Protein AF-A0A518GWJ6-F1 (afdb_monomer_lite)

Structure (mmCIF, N/CA/C/O backbone):
data_AF-A0A518GWJ6-F1
#
_entry.id   AF-A0A518GWJ6-F1
#
loop_
_atom_site.group_PDB
_atom_site.id
_atom_site.type_symbol
_atom_site.label_atom_id
_atom_site.label_alt_id
_atom_site.label_comp_id
_atom_site.label_asym_id
_atom_site.label_entity_id
_atom_site.label_seq_id
_atom_site.pdbx_PDB_ins_code
_atom_site.Cartn_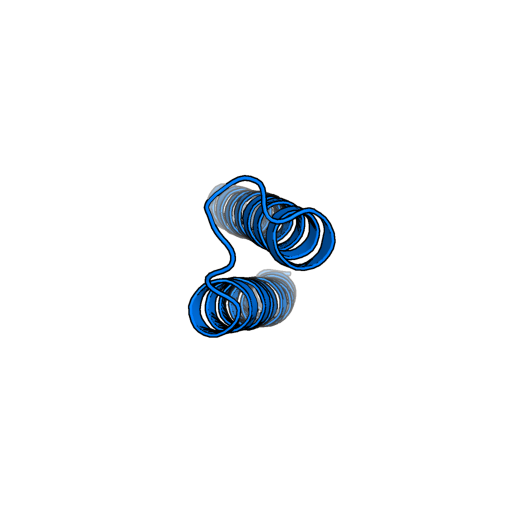x
_atom_site.Cartn_y
_atom_site.Cartn_z
_atom_site.occupancy
_atom_site.B_iso_or_equiv
_atom_site.auth_seq_id
_atom_site.auth_c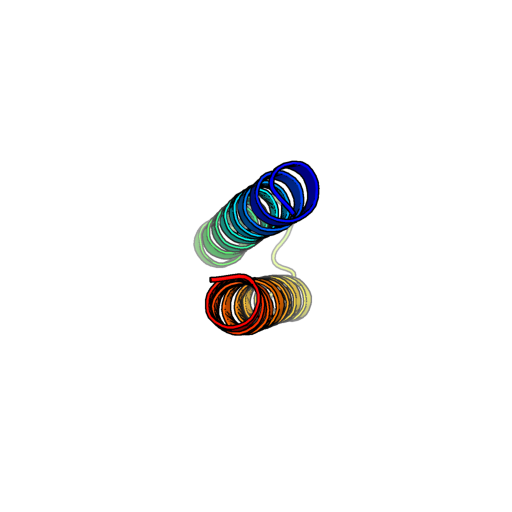omp_id
_atom_site.auth_asym_id
_atom_site.auth_atom_id
_atom_site.pdbx_PDB_model_num
ATOM 1 N N . MET A 1 1 ? -6.652 -1.755 23.248 1.00 66.44 1 MET A N 1
ATOM 2 C CA . MET A 1 1 ? -7.834 -1.605 22.367 1.00 66.44 1 MET A CA 1
ATOM 3 C C . MET A 1 1 ? -7.895 -0.277 21.605 1.00 66.44 1 MET A C 1
ATOM 5 O O . MET A 1 1 ? -7.815 -0.329 20.386 1.00 66.44 1 MET A O 1
ATOM 9 N N . GLU A 1 2 ? -8.017 0.914 22.220 1.00 82.69 2 GLU A N 1
ATOM 10 C CA . GLU A 1 2 ? -8.067 2.172 21.425 1.00 82.69 2 GLU A CA 1
ATOM 11 C C . GLU A 1 2 ? -6.781 2.424 20.627 1.00 82.69 2 GLU A C 1
ATOM 13 O O . GLU A 1 2 ? -6.833 2.695 19.429 1.00 82.69 2 GLU A O 1
ATOM 18 N N . THR A 1 3 ? -5.619 2.255 21.262 1.00 91.38 3 THR A N 1
ATOM 19 C CA . THR A 1 3 ? -4.320 2.423 20.599 1.00 91.38 3 THR A CA 1
ATOM 20 C C . THR A 1 3 ? -4.131 1.438 19.442 1.00 91.38 3 THR A C 1
ATOM 22 O O . THR A 1 3 ? -3.638 1.829 18.391 1.00 91.38 3 THR A O 1
ATOM 25 N N . GLU A 1 4 ? -4.580 0.187 19.582 1.00 92.19 4 GLU A N 1
ATOM 26 C CA . GLU A 1 4 ? -4.520 -0.822 18.509 1.00 92.19 4 GLU A CA 1
ATOM 27 C C . GLU A 1 4 ? -5.355 -0.411 17.290 1.00 92.19 4 GLU A C 1
ATOM 29 O O . GLU A 1 4 ? -4.887 -0.533 16.160 1.00 92.19 4 GLU A O 1
ATOM 34 N N . LYS A 1 5 ? -6.561 0.140 17.501 1.00 91.12 5 LYS A N 1
ATOM 35 C CA . LYS A 1 5 ? -7.415 0.641 16.409 1.00 91.12 5 LYS A CA 1
ATOM 36 C C . LYS A 1 5 ? -6.766 1.811 15.674 1.00 91.12 5 LYS A C 1
ATOM 38 O O . LYS A 1 5 ? -6.800 1.849 14.446 1.00 91.12 5 LYS A O 1
ATOM 43 N N . ILE A 1 6 ? -6.149 2.735 16.415 1.00 95.25 6 ILE A N 1
ATOM 44 C CA . ILE A 1 6 ? -5.418 3.869 15.835 1.00 95.25 6 ILE A CA 1
ATOM 45 C C . ILE A 1 6 ? -4.241 3.368 14.996 1.00 95.25 6 ILE A C 1
ATOM 47 O O . ILE A 1 6 ? -4.075 3.809 13.861 1.00 95.25 6 ILE A O 1
ATOM 51 N N . LEU A 1 7 ? -3.458 2.423 15.523 1.00 95.50 7 LEU A N 1
ATOM 52 C CA . LEU A 1 7 ? -2.325 1.837 14.807 1.00 95.50 7 LEU A CA 1
ATOM 53 C C . LEU A 1 7 ? -2.778 1.109 13.535 1.00 95.50 7 LEU A C 1
ATOM 55 O O . LEU A 1 7 ? -2.209 1.344 12.473 1.00 95.50 7 LEU A O 1
ATOM 59 N N . CYS A 1 8 ? -3.841 0.305 13.614 1.00 96.06 8 CYS A N 1
ATOM 60 C CA . CYS A 1 8 ? -4.423 -0.383 12.461 1.00 96.06 8 CYS A CA 1
ATOM 61 C C . CYS A 1 8 ? -4.842 0.609 11.362 1.00 96.06 8 CYS A C 1
ATOM 63 O O . CYS A 1 8 ? -4.478 0.451 10.195 1.00 96.06 8 CYS A O 1
ATOM 65 N N . PHE A 1 9 ? -5.543 1.682 11.739 1.00 95.56 9 PHE A N 1
ATOM 66 C CA . PHE A 1 9 ? -5.984 2.703 10.793 1.00 95.56 9 PHE A CA 1
ATOM 67 C C . PHE A 1 9 ? -4.813 3.484 10.180 1.00 95.56 9 PHE A C 1
ATOM 69 O O . PHE A 1 9 ? -4.775 3.693 8.968 1.00 95.56 9 PHE A O 1
ATOM 76 N N . ALA A 1 10 ? -3.819 3.857 10.991 1.00 96.88 10 ALA A N 1
ATOM 77 C CA . ALA A 1 10 ? -2.614 4.533 10.520 1.00 96.88 10 ALA A CA 1
ATOM 78 C C . ALA A 1 10 ? -1.833 3.676 9.509 1.00 96.88 10 ALA A C 1
ATOM 80 O O . ALA A 1 10 ? -1.433 4.179 8.459 1.00 96.88 10 ALA A O 1
ATOM 81 N N . SER A 1 11 ? -1.673 2.374 9.772 1.00 97.12 11 SER A N 1
ATOM 82 C CA . SER A 1 11 ? -1.020 1.447 8.841 1.00 97.12 11 SER A CA 1
ATOM 83 C C . SER A 1 11 ? -1.760 1.340 7.505 1.00 97.12 11 SER A C 1
ATOM 85 O O . SER A 1 11 ? -1.117 1.360 6.455 1.00 97.12 11 SER A O 1
ATOM 87 N N . MET A 1 12 ? -3.097 1.293 7.519 1.00 97.88 12 MET A N 1
ATOM 88 C CA . MET A 1 12 ? -3.897 1.283 6.286 1.00 97.88 12 MET A CA 1
ATOM 89 C C . MET A 1 12 ? -3.755 2.581 5.482 1.00 97.88 12 MET A C 1
ATOM 91 O O . MET A 1 12 ? -3.659 2.526 4.257 1.00 97.88 12 MET A O 1
ATOM 95 N N . ILE A 1 13 ? -3.693 3.742 6.148 1.00 98.19 13 ILE A N 1
ATOM 96 C CA . ILE A 1 13 ? -3.458 5.031 5.474 1.00 98.19 13 ILE A CA 1
ATOM 97 C C . ILE A 1 13 ? -2.103 5.022 4.764 1.00 98.19 13 ILE A C 1
ATOM 99 O O . ILE A 1 13 ? -2.025 5.371 3.586 1.00 98.19 13 ILE A O 1
ATOM 103 N N . VAL A 1 14 ? -1.042 4.604 5.459 1.00 98.38 14 VAL A N 1
ATOM 104 C CA . VAL A 1 14 ? 0.306 4.549 4.877 1.00 98.38 14 VAL A CA 1
ATOM 105 C C . VAL A 1 14 ? 0.340 3.593 3.684 1.00 98.38 14 VAL A C 1
ATOM 107 O O . VAL A 1 14 ? 0.879 3.952 2.640 1.00 98.38 14 VAL A O 1
ATOM 110 N N . ALA A 1 15 ? -0.296 2.422 3.785 1.00 98.50 15 ALA A N 1
ATOM 111 C CA . ALA A 1 15 ? -0.427 1.502 2.656 1.00 98.50 15 ALA A CA 1
ATOM 112 C C . ALA A 1 15 ? -1.167 2.140 1.466 1.00 98.50 15 ALA A C 1
ATOM 114 O O . ALA A 1 15 ? -0.712 2.021 0.331 1.00 98.50 15 ALA A O 1
ATOM 115 N N . GLY A 1 16 ? -2.250 2.884 1.710 1.00 98.38 16 GLY A N 1
ATOM 116 C CA . GLY A 1 16 ? -2.958 3.628 0.664 1.00 98.38 16 GLY A CA 1
ATOM 117 C C . GLY A 1 16 ? -2.078 4.663 -0.045 1.00 98.38 16 GLY A C 1
ATOM 118 O O . GLY A 1 16 ? -2.116 4.766 -1.270 1.00 98.38 16 GLY A O 1
ATOM 119 N N . LEU A 1 17 ? -1.234 5.384 0.700 1.00 98.44 17 LEU A N 1
ATOM 120 C CA . LEU A 1 17 ? -0.269 6.330 0.126 1.00 98.44 17 LEU A CA 1
ATOM 121 C C . LEU A 1 17 ? 0.796 5.624 -0.724 1.00 98.44 17 LEU A C 1
ATOM 123 O O . LEU A 1 17 ? 1.138 6.115 -1.798 1.00 98.44 17 LEU A O 1
ATOM 127 N N . VAL A 1 18 ? 1.282 4.460 -0.280 1.00 97.88 18 VAL A N 1
ATOM 128 C CA . VAL A 1 18 ? 2.218 3.630 -1.056 1.00 97.88 18 VAL A CA 1
ATOM 129 C C . VAL A 1 18 ? 1.568 3.162 -2.359 1.00 97.88 18 VAL A C 1
ATOM 131 O O . VAL A 1 18 ? 2.159 3.336 -3.423 1.00 97.88 18 VAL A O 1
ATOM 134 N N . ALA A 1 19 ? 0.338 2.641 -2.307 1.00 98.19 19 ALA A N 1
ATOM 135 C CA . ALA A 1 19 ? -0.395 2.237 -3.507 1.00 98.19 19 ALA A CA 1
ATOM 136 C C . ALA A 1 19 ? -0.552 3.401 -4.494 1.00 98.19 19 ALA A C 1
ATOM 138 O O . ALA A 1 19 ? -0.316 3.230 -5.687 1.00 98.19 19 ALA A O 1
ATOM 139 N N . LEU A 1 20 ? -0.915 4.590 -4.002 1.00 97.69 20 LEU A N 1
ATOM 140 C CA . LEU A 1 20 ? -1.076 5.779 -4.837 1.00 97.69 20 LEU A CA 1
ATOM 141 C C . LEU A 1 20 ? 0.240 6.191 -5.509 1.00 97.69 20 LEU A C 1
ATOM 143 O O . LEU A 1 20 ? 0.243 6.489 -6.701 1.00 97.69 20 LEU A O 1
ATOM 147 N N . LEU A 1 21 ? 1.348 6.191 -4.764 1.00 97.00 21 LEU A N 1
ATOM 148 C CA . LEU A 1 21 ? 2.662 6.573 -5.280 1.00 97.00 21 LEU A CA 1
ATOM 149 C C . LEU A 1 21 ? 3.104 5.655 -6.425 1.00 97.00 21 LEU A C 1
ATOM 151 O O . LEU A 1 21 ? 3.494 6.150 -7.480 1.00 97.00 21 LEU A O 1
ATOM 155 N N . PHE A 1 22 ? 2.984 4.339 -6.252 1.00 97.00 22 PHE A N 1
ATOM 156 C CA . PHE A 1 22 ? 3.389 3.378 -7.281 1.00 97.00 22 PHE A CA 1
ATOM 157 C C . PHE A 1 22 ? 2.376 3.244 -8.424 1.00 97.00 22 PHE A C 1
ATOM 159 O O . PHE A 1 22 ? 2.769 2.956 -9.549 1.00 97.00 22 PHE A O 1
ATOM 166 N N . LEU A 1 23 ? 1.087 3.529 -8.200 1.00 96.69 23 LEU A N 1
ATOM 167 C CA . LEU A 1 23 ? 0.125 3.690 -9.297 1.00 96.69 23 LEU A CA 1
ATOM 168 C C . LEU A 1 23 ? 0.470 4.897 -10.173 1.00 96.69 23 LEU A C 1
ATOM 170 O O . LEU A 1 23 ? 0.417 4.804 -11.398 1.00 96.69 23 LEU A O 1
ATOM 174 N N . LEU A 1 24 ? 0.823 6.028 -9.555 1.00 95.88 24 LEU A N 1
ATOM 175 C CA . LEU A 1 24 ? 1.272 7.208 -10.289 1.00 95.88 24 LEU A CA 1
ATOM 176 C C . LEU A 1 24 ? 2.567 6.920 -11.041 1.00 95.88 24 LEU A C 1
ATOM 178 O O . LEU A 1 24 ? 2.682 7.318 -12.198 1.00 95.88 24 LEU A O 1
ATOM 182 N N . ASP A 1 25 ? 3.505 6.199 -10.427 1.00 95.62 25 ASP A N 1
ATOM 183 C CA . ASP A 1 25 ? 4.746 5.829 -11.097 1.00 95.62 25 ASP A CA 1
ATOM 184 C C . ASP A 1 25 ? 4.525 4.877 -12.276 1.00 95.62 25 ASP A C 1
ATOM 186 O O . ASP A 1 25 ? 5.067 5.100 -13.355 1.00 95.62 25 ASP A O 1
ATOM 190 N N . LEU A 1 26 ? 3.627 3.901 -12.139 1.00 94.88 26 LEU A N 1
ATOM 191 C CA . LEU A 1 26 ? 3.268 2.995 -13.229 1.00 94.88 26 LEU A CA 1
ATOM 192 C C . LEU A 1 26 ? 2.698 3.746 -14.449 1.00 94.88 26 LEU A C 1
ATOM 194 O O . LEU A 1 26 ? 2.935 3.355 -15.594 1.00 94.88 26 LEU A O 1
ATOM 198 N N . ILE A 1 27 ? 1.942 4.825 -14.213 1.00 94.81 27 ILE A N 1
ATOM 199 C CA . ILE A 1 27 ? 1.304 5.634 -15.265 1.00 94.81 27 ILE A CA 1
ATOM 200 C C . ILE A 1 27 ? 2.282 6.662 -15.856 1.00 94.81 27 ILE A C 1
ATOM 202 O O . ILE A 1 27 ? 2.306 6.865 -17.072 1.00 94.81 27 ILE A O 1
ATOM 206 N N . LEU A 1 28 ? 3.069 7.332 -15.011 1.00 95.62 28 LEU A N 1
ATOM 207 C CA . LEU A 1 28 ? 3.867 8.509 -15.376 1.00 95.62 28 LEU A CA 1
ATOM 208 C C . LEU A 1 28 ? 5.362 8.203 -15.564 1.00 95.62 28 LEU A C 1
ATOM 210 O O . LEU A 1 28 ? 6.038 8.923 -16.297 1.00 95.62 28 LEU A O 1
ATOM 214 N N . GLY A 1 29 ? 5.875 7.133 -14.957 1.00 90.81 29 GLY A N 1
ATOM 215 C CA . GLY A 1 29 ? 7.268 6.684 -15.034 1.00 90.81 29 GLY A CA 1
ATOM 216 C C . GLY A 1 29 ? 8.270 7.625 -14.359 1.00 90.81 29 GLY A C 1
ATOM 217 O O . GLY A 1 29 ? 9.351 7.843 -14.907 1.00 90.81 29 GLY A O 1
ATOM 218 N N . ILE A 1 30 ? 7.910 8.203 -13.211 1.00 86.81 30 ILE A N 1
ATOM 219 C CA . ILE A 1 30 ? 8.677 9.222 -12.477 1.00 86.81 30 ILE A CA 1
ATOM 220 C C . ILE A 1 30 ? 9.989 8.651 -11.904 1.00 86.81 30 ILE A C 1
ATOM 222 O O . ILE A 1 30 ? 11.010 9.337 -11.936 1.00 86.81 30 ILE A O 1
ATOM 226 N N . PHE A 1 31 ? 9.999 7.406 -11.424 1.00 82.25 31 PHE A N 1
ATOM 227 C CA . PHE A 1 31 ? 11.149 6.752 -10.786 1.00 82.25 31 PHE A CA 1
ATOM 228 C C . PHE A 1 31 ? 11.962 5.857 -11.739 1.00 82.25 31 PHE A C 1
ATOM 230 O O . PHE A 1 31 ? 12.841 5.111 -11.304 1.00 82.25 31 PHE A O 1
ATOM 237 N N . GLY A 1 32 ? 11.730 5.979 -13.05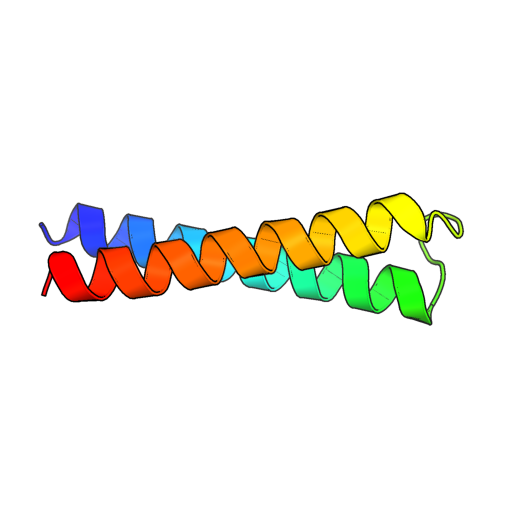1 1.00 80.19 32 GLY A N 1
ATOM 238 C CA . GLY A 1 32 ? 12.241 5.055 -14.062 1.00 80.19 32 GLY A CA 1
ATOM 239 C C . GLY A 1 32 ? 11.299 3.860 -14.185 1.00 80.19 32 GLY A C 1
ATOM 240 O O . GLY A 1 32 ? 10.896 3.293 -13.185 1.00 80.19 32 GLY A O 1
ATOM 241 N N . ARG A 1 33 ? 10.885 3.510 -15.408 1.00 82.94 33 ARG A N 1
ATOM 242 C CA . ARG A 1 33 ? 9.806 2.534 -15.674 1.00 82.94 33 ARG A CA 1
ATOM 243 C C . ARG A 1 33 ? 10.133 1.111 -15.182 1.00 82.94 33 ARG A C 1
ATOM 245 O O . ARG A 1 33 ? 10.481 0.242 -15.984 1.00 82.94 33 ARG A O 1
ATOM 252 N N . TYR A 1 34 ? 9.966 0.852 -13.891 1.00 94.50 34 TYR A N 1
ATOM 253 C CA . TYR A 1 34 ? 10.169 -0.444 -13.249 1.00 94.50 34 TYR A CA 1
ATOM 254 C C . TYR A 1 34 ? 8.827 -1.133 -12.995 1.00 94.50 34 TYR A C 1
ATOM 256 O O . TYR A 1 34 ? 8.477 -1.459 -11.869 1.00 94.50 34 TYR A O 1
ATOM 264 N N . ILE A 1 35 ? 8.119 -1.448 -14.081 1.00 94.06 35 ILE A N 1
ATOM 265 C CA . ILE A 1 35 ? 6.732 -1.949 -14.063 1.00 94.06 35 ILE A CA 1
ATOM 266 C C . ILE A 1 35 ? 6.520 -3.112 -13.079 1.00 94.06 35 ILE A C 1
ATOM 268 O O . ILE A 1 35 ? 5.504 -3.172 -12.390 1.00 94.06 35 ILE A O 1
ATOM 272 N N . ALA A 1 36 ? 7.470 -4.050 -12.998 1.00 96.38 36 ALA A N 1
ATOM 273 C CA . ALA A 1 36 ? 7.374 -5.173 -12.068 1.00 96.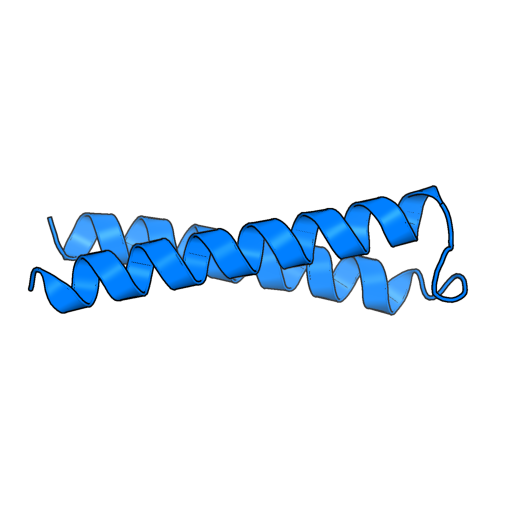38 36 ALA A CA 1
ATOM 274 C C . ALA A 1 36 ? 7.388 -4.715 -10.600 1.00 96.38 36 ALA A C 1
ATOM 276 O O . ALA A 1 36 ? 6.615 -5.225 -9.794 1.00 96.38 36 ALA A O 1
ATOM 277 N N . LEU A 1 37 ? 8.245 -3.749 -10.265 1.00 96.25 37 LEU A N 1
ATOM 278 C CA . LEU A 1 37 ? 8.332 -3.167 -8.930 1.00 96.25 37 LEU A CA 1
ATOM 279 C C . LEU A 1 37 ? 7.024 -2.449 -8.587 1.00 96.25 37 LEU A C 1
ATOM 281 O O . LEU A 1 37 ? 6.434 -2.726 -7.546 1.00 96.25 37 LEU A O 1
ATOM 285 N N . ASP A 1 38 ? 6.531 -1.618 -9.505 1.00 96.19 38 ASP A N 1
ATOM 286 C CA . ASP A 1 38 ? 5.313 -0.829 -9.313 1.00 96.19 38 ASP A CA 1
ATOM 287 C C . ASP A 1 38 ? 4.109 -1.724 -9.016 1.00 96.19 38 ASP A C 1
ATOM 289 O O . ASP A 1 38 ? 3.393 -1.524 -8.033 1.00 96.19 38 ASP A O 1
ATOM 293 N N . ILE A 1 39 ? 3.931 -2.784 -9.813 1.00 97.38 39 ILE A N 1
ATOM 294 C CA . ILE A 1 39 ? 2.853 -3.760 -9.618 1.00 97.38 39 ILE A CA 1
ATOM 295 C C . ILE A 1 39 ? 2.989 -4.460 -8.261 1.00 97.38 39 ILE A C 1
ATOM 297 O O . ILE A 1 39 ? 1.995 -4.605 -7.548 1.00 97.38 39 ILE A O 1
ATOM 301 N N . LEU A 1 40 ? 4.198 -4.883 -7.880 1.00 98.12 40 LEU A N 1
ATOM 302 C CA . LEU A 1 40 ? 4.422 -5.569 -6.605 1.00 98.12 40 LEU A CA 1
ATOM 303 C C . LEU A 1 40 ? 4.108 -4.670 -5.404 1.00 98.12 40 LEU A C 1
ATOM 305 O O . LEU A 1 40 ? 3.496 -5.142 -4.445 1.00 98.12 40 LEU A O 1
ATOM 309 N N . PHE A 1 41 ? 4.457 -3.382 -5.457 1.00 97.25 41 PHE A N 1
ATOM 310 C CA . PHE A 1 41 ? 4.124 -2.436 -4.391 1.00 97.25 41 PHE A CA 1
ATOM 311 C C . PHE A 1 41 ? 2.625 -2.148 -4.307 1.00 97.25 41 PHE A C 1
ATOM 313 O O . PHE A 1 41 ? 2.080 -2.104 -3.202 1.00 97.25 41 PHE A O 1
ATOM 320 N N . VAL A 1 42 ? 1.939 -2.012 -5.446 1.00 98.00 42 VAL A N 1
ATOM 321 C CA . VAL A 1 42 ? 0.479 -1.832 -5.471 1.00 98.00 42 VAL A CA 1
ATOM 322 C C . VAL A 1 42 ? -0.235 -3.057 -4.892 1.00 98.00 42 VAL A C 1
ATOM 324 O O . VAL A 1 42 ? -1.114 -2.909 -4.042 1.00 98.00 42 VAL A O 1
ATOM 327 N N . LEU A 1 43 ? 0.166 -4.269 -5.287 1.00 98.44 43 LEU A N 1
ATOM 328 C CA . LEU A 1 43 ? -0.398 -5.508 -4.744 1.00 98.44 43 LEU A CA 1
ATOM 329 C C . LEU A 1 43 ? -0.098 -5.662 -3.248 1.00 98.44 43 LEU A C 1
ATOM 331 O O . LEU A 1 43 ? -0.997 -5.987 -2.475 1.00 98.44 43 LEU A O 1
ATOM 335 N N . GLY A 1 44 ? 1.138 -5.392 -2.823 1.00 98.44 44 GLY A N 1
ATOM 336 C CA . GLY A 1 44 ? 1.531 -5.446 -1.414 1.00 98.44 44 GLY A CA 1
ATOM 337 C C . GLY A 1 44 ? 0.715 -4.487 -0.547 1.00 98.44 44 GLY A C 1
ATOM 338 O O . GLY A 1 44 ? 0.188 -4.883 0.492 1.00 98.44 44 GLY A O 1
ATOM 339 N N . ALA A 1 45 ? 0.530 -3.248 -1.003 1.00 98.50 45 ALA A N 1
ATOM 340 C CA . ALA A 1 45 ? -0.324 -2.281 -0.327 1.00 98.50 45 ALA A CA 1
ATOM 341 C C . ALA A 1 45 ? -1.792 -2.738 -0.259 1.00 98.50 45 ALA A C 1
ATOM 343 O O . ALA A 1 45 ? -2.424 -2.601 0.790 1.00 98.50 45 ALA A O 1
ATOM 344 N N . ALA A 1 46 ? -2.325 -3.340 -1.329 1.00 98.38 46 ALA A N 1
ATOM 345 C CA . ALA A 1 46 ? -3.675 -3.902 -1.331 1.00 98.38 46 ALA A CA 1
ATOM 346 C C . ALA A 1 46 ? -3.840 -5.029 -0.293 1.00 98.38 46 ALA A C 1
ATOM 348 O O . ALA A 1 46 ? -4.844 -5.054 0.420 1.00 98.38 46 ALA A O 1
ATOM 349 N N . PHE A 1 47 ? -2.841 -5.908 -0.141 1.00 98.38 47 PHE A N 1
ATOM 350 C CA . PHE A 1 47 ? -2.837 -6.933 0.909 1.00 98.38 47 PHE A CA 1
ATOM 351 C C . PHE A 1 47 ? -2.842 -6.329 2.316 1.00 98.38 47 PHE A C 1
ATOM 353 O O . PHE A 1 47 ? -3.602 -6.786 3.167 1.00 98.38 47 PHE A O 1
ATOM 360 N N . VAL A 1 48 ? -2.041 -5.287 2.565 1.00 98.19 48 VAL A N 1
ATOM 361 C CA . VAL A 1 48 ? -2.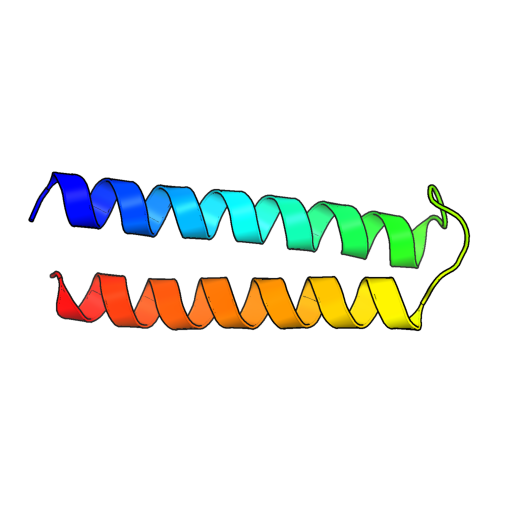010 -4.606 3.872 1.00 98.19 48 VAL A CA 1
ATOM 362 C C . VAL A 1 48 ? -3.352 -3.947 4.186 1.00 98.19 48 VAL A C 1
ATOM 364 O O . VAL A 1 48 ? -3.829 -4.047 5.315 1.00 98.19 48 VAL A O 1
ATOM 367 N N . ILE A 1 49 ? -3.989 -3.311 3.200 1.00 98.19 49 ILE A N 1
ATOM 368 C CA . ILE A 1 49 ? -5.318 -2.713 3.375 1.00 98.19 49 ILE A CA 1
ATOM 369 C C . ILE A 1 49 ? -6.356 -3.797 3.678 1.00 98.19 49 ILE A C 1
ATOM 371 O O . ILE A 1 49 ? -7.121 -3.648 4.628 1.00 98.19 49 ILE A O 1
ATOM 375 N N . TRP A 1 50 ? -6.368 -4.897 2.920 1.00 98.00 50 TRP A N 1
ATOM 376 C CA . TRP A 1 50 ? -7.288 -6.010 3.166 1.00 98.00 50 TRP A CA 1
ATOM 377 C C . TRP A 1 50 ? -7.111 -6.595 4.574 1.00 98.00 50 TRP A C 1
ATOM 379 O O . TRP A 1 50 ? -8.081 -6.676 5.326 1.00 98.00 50 TRP A O 1
ATOM 389 N N . GLN A 1 51 ? -5.872 -6.898 4.969 1.00 97.81 51 GLN A N 1
ATOM 390 C CA . GLN A 1 51 ? -5.560 -7.401 6.307 1.00 97.81 51 GLN A CA 1
ATOM 391 C C . GLN A 1 51 ? -5.952 -6.402 7.404 1.00 97.81 51 GLN A C 1
ATOM 393 O O . GLN A 1 51 ? -6.461 -6.796 8.455 1.00 97.81 51 GLN A O 1
ATOM 398 N N . GLY A 1 52 ? -5.736 -5.105 7.171 1.00 96.88 52 GLY A N 1
ATOM 399 C CA . GLY A 1 52 ? -6.135 -4.046 8.092 1.00 96.88 52 GLY A CA 1
ATOM 400 C C . GLY A 1 52 ? -7.651 -3.963 8.275 1.00 96.88 52 GLY A C 1
ATOM 401 O O . GLY A 1 52 ? -8.117 -3.802 9.400 1.00 96.88 52 GLY A O 1
ATOM 402 N N . VAL A 1 53 ? -8.435 -4.146 7.207 1.00 96.75 53 VAL A N 1
ATOM 403 C CA . VAL A 1 53 ? -9.904 -4.185 7.286 1.00 96.75 53 VAL A CA 1
ATOM 404 C C . VAL A 1 53 ? -10.384 -5.377 8.114 1.00 96.75 53 VAL A C 1
ATOM 406 O O . VAL A 1 53 ? -11.248 -5.195 8.972 1.00 96.75 53 VAL A O 1
ATOM 409 N N . GLU A 1 54 ? -9.823 -6.569 7.900 1.00 97.06 54 GLU A N 1
ATOM 410 C CA . GLU A 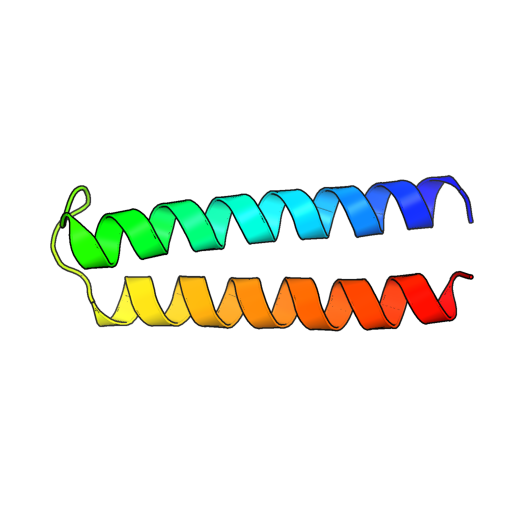1 54 ? -10.165 -7.757 8.696 1.00 97.06 54 GLU A CA 1
ATOM 411 C C . GLU A 1 54 ? -9.779 -7.568 10.169 1.00 97.06 54 GLU A C 1
ATOM 413 O O . GLU A 1 54 ? -10.610 -7.738 11.059 1.00 97.06 54 GLU A O 1
ATOM 418 N N . THR A 1 55 ? -8.571 -7.065 10.433 1.00 95.75 55 THR A N 1
ATOM 419 C CA . THR A 1 55 ? -8.097 -6.789 11.800 1.00 95.75 55 THR A CA 1
ATOM 420 C C . THR A 1 55 ? -8.979 -5.751 12.505 1.00 95.75 55 THR A C 1
ATOM 422 O O . THR A 1 55 ? -9.334 -5.907 13.671 1.00 95.75 55 THR A O 1
ATOM 425 N N . TYR A 1 56 ? -9.389 -4.686 11.808 1.00 93.31 56 TYR A N 1
ATOM 426 C CA . TYR A 1 56 ? -10.288 -3.676 12.370 1.00 93.31 56 TYR A CA 1
ATOM 427 C C . TYR A 1 56 ? -11.669 -4.251 12.720 1.00 93.31 56 TYR A C 1
ATOM 429 O O . TYR A 1 56 ? -12.269 -3.835 13.714 1.00 93.31 56 TYR A O 1
ATOM 437 N N . ARG A 1 57 ? -12.175 -5.203 11.920 1.00 93.00 57 ARG A N 1
ATOM 438 C CA . ARG A 1 57 ? -13.439 -5.908 12.190 1.00 93.00 57 ARG A CA 1
ATOM 439 C C . ARG A 1 57 ? -13.342 -6.793 13.430 1.00 93.00 57 ARG A C 1
ATOM 441 O O . ARG A 1 57 ? -14.303 -6.826 14.187 1.00 93.00 57 ARG A O 1
ATOM 448 N N . GLU A 1 58 ? -12.206 -7.450 13.653 1.00 93.56 58 GLU A N 1
ATOM 449 C CA . GLU A 1 58 ? -11.958 -8.276 14.844 1.00 93.56 58 GLU A CA 1
ATOM 450 C C . GLU A 1 58 ? -11.783 -7.448 16.123 1.00 93.56 58 GLU A C 1
ATOM 452 O O . GLU A 1 58 ? -12.213 -7.862 17.195 1.00 93.56 58 GLU A O 1
ATOM 457 N N . LEU A 1 59 ? -11.183 -6.257 16.019 1.00 87.62 59 LEU A N 1
ATOM 458 C CA . LEU A 1 59 ? -11.024 -5.333 17.148 1.00 87.62 59 LEU A CA 1
ATOM 459 C C . LEU A 1 59 ? -12.334 -4.629 17.547 1.00 87.62 59 LEU A C 1
ATOM 461 O O . LEU A 1 59 ? -12.348 -3.887 18.537 1.00 87.62 59 LEU A O 1
ATOM 465 N N . LYS A 1 60 ? -13.399 -4.747 16.745 1.00 65.31 60 LYS A N 1
ATOM 466 C CA . LYS A 1 60 ? -14.678 -4.066 16.971 1.00 65.31 60 LYS A CA 1
ATOM 467 C C . LYS A 1 60 ? -15.441 -4.679 18.136 1.00 65.31 60 LYS A C 1
ATOM 469 O O . LYS A 1 60 ? -15.801 -3.859 19.011 1.00 65.31 60 LYS A O 1
#

pLDDT: mean 94.1, std 6.79, range [65.31, 98.5]

Secondary structure (DSSP, 8-state):
-HHHHHHHHHHHHHHHHHHHHHHHHHHH-TT---HHHHHHHHHHHHHHHHHHHHHHHHT-

Organism: NCBI:txid2527974

Foldseek 3Di:
DVVVLVVLVVQLVVLVVQLVVLVCCCVPVPVHNPNVVSVVSNVVSVVSNVVSVVVNVVVD

Sequence (60 aa):
METEKILCFASMIVAGLVALLFLLDLILGIFGRYIALDILFVLGAAFVIWQGVETYRELK

Radius of gyration: 13.63 Å; chains: 1; bounding box: 27×18×38 Å